Protein AF-K2G6I7-F1 (afdb_monomer_lite)

Radius of gyration: 16.89 Å; chains: 1; bounding box: 41×33×42 Å

Sequence (89 aa):
MKREEKIKSEKDVTEKIINRVSRIEGQVRGLKIMLESKKDCSLIINQVLAVREAVAALGAEILQDNLICQMSERKKIDEKQLRALIKMK

Secondary structure (DSSP, 8-state):
-HHHHHHHHHHHHHHHHHHHHHHHHHHHHHHHHHHHTT--HHHHHHHHHHHHHHHHHHHHHHHH-HHHHTTSS-----HHHHHHHH---

Foldseek 3Di:
DVVVVVVVVLVVLVVVLVVLVVVLVVLVVVLVVCVVVVHDPVVSVVSVVVSLVSVLVSVVSVLVPCSVVVPDPDDNDDVVVNCVSVVPD

Structure (mmCIF, N/CA/C/O backbone):
data_AF-K2G6I7-F1
#
_entry.id   AF-K2G6I7-F1
#
loop_
_atom_site.group_PDB
_atom_site.id
_atom_site.type_symbol
_atom_site.label_atom_id
_atom_site.label_alt_id
_atom_site.label_comp_id
_atom_site.label_asym_id
_atom_site.label_entity_id
_atom_site.label_seq_id
_atom_site.pdbx_PDB_ins_code
_atom_site.Cartn_x
_atom_site.Cartn_y
_atom_site.Cartn_z
_atom_site.occupancy
_atom_site.B_iso_or_equiv
_atom_site.auth_seq_id
_atom_site.auth_comp_id
_atom_site.auth_asym_id
_atom_site.auth_atom_id
_atom_site.pdbx_PDB_model_num
ATOM 1 N N . MET A 1 1 ? 24.723 17.489 -24.421 1.00 48.34 1 MET A N 1
ATOM 2 C CA . MET A 1 1 ? 23.253 17.411 -24.569 1.00 48.34 1 MET A CA 1
ATOM 3 C C . MET A 1 1 ? 22.643 16.048 -24.215 1.00 48.34 1 MET A C 1
ATOM 5 O O . MET A 1 1 ? 21.803 16.036 -23.337 1.00 48.34 1 MET A O 1
ATOM 9 N N . LYS A 1 2 ? 23.056 14.886 -24.761 1.00 51.34 2 LYS A N 1
ATOM 10 C CA . LYS A 1 2 ? 22.382 13.589 -24.451 1.00 51.34 2 LYS A CA 1
ATOM 11 C C . LYS A 1 2 ? 22.500 13.070 -22.997 1.00 51.34 2 LYS A C 1
ATOM 13 O O . LYS A 1 2 ? 21.704 12.236 -22.583 1.00 51.34 2 LYS A O 1
ATOM 18 N N . ARG A 1 3 ? 23.496 13.518 -22.217 1.00 53.00 3 ARG A N 1
ATOM 19 C CA . ARG A 1 3 ? 23.689 13.090 -20.811 1.00 53.00 3 ARG A CA 1
ATOM 20 C C . ARG A 1 3 ? 22.753 13.798 -19.824 1.00 53.00 3 ARG A C 1
ATOM 22 O O . ARG A 1 3 ? 22.362 13.191 -18.838 1.00 53.00 3 ARG A O 1
ATOM 29 N N . GLU A 1 4 ? 22.390 15.049 -20.090 1.00 48.06 4 GLU A N 1
ATOM 30 C CA . GLU A 1 4 ? 21.589 15.870 -19.171 1.00 48.06 4 GLU A CA 1
ATOM 31 C C . GLU A 1 4 ? 20.101 15.493 -19.213 1.00 48.06 4 GLU A C 1
ATOM 33 O O . GLU A 1 4 ? 19.449 15.466 -18.172 1.00 48.06 4 GLU A O 1
ATOM 38 N N . GLU A 1 5 ? 19.580 15.100 -20.382 1.00 53.62 5 GLU A N 1
ATOM 39 C CA . GLU A 1 5 ? 18.210 14.579 -20.517 1.00 53.62 5 GLU A CA 1
ATOM 40 C C . GLU A 1 5 ? 18.028 13.225 -19.816 1.00 53.62 5 GLU A C 1
ATOM 42 O O . GLU A 1 5 ? 17.014 13.011 -19.153 1.00 53.62 5 GLU A O 1
ATOM 47 N N . LYS A 1 6 ? 19.032 12.338 -19.889 1.00 53.69 6 LYS A N 1
ATOM 48 C CA . LYS A 1 6 ? 18.982 11.002 -19.274 1.00 53.69 6 LYS A CA 1
ATOM 49 C C . LYS A 1 6 ? 18.951 11.051 -17.737 1.00 53.69 6 LYS A C 1
ATOM 51 O O . LYS A 1 6 ? 18.217 10.304 -17.106 1.00 53.69 6 LYS A O 1
ATOM 56 N N . ILE A 1 7 ? 19.702 11.975 -17.134 1.00 57.62 7 ILE A N 1
ATOM 57 C CA . ILE A 1 7 ? 19.768 12.141 -15.669 1.00 57.62 7 ILE A CA 1
ATOM 58 C C . ILE A 1 7 ? 18.481 12.779 -15.114 1.00 57.62 7 ILE A C 1
ATOM 60 O O . ILE A 1 7 ? 18.090 12.517 -13.974 1.00 57.62 7 ILE A O 1
ATOM 64 N N . LYS A 1 8 ? 17.804 13.622 -15.906 1.00 56.66 8 LYS A N 1
ATOM 65 C CA . LYS A 1 8 ? 16.561 14.289 -15.495 1.00 56.66 8 LYS A CA 1
ATOM 66 C C . LYS A 1 8 ? 15.367 13.329 -15.478 1.00 56.66 8 LYS A C 1
ATOM 68 O O . LYS A 1 8 ? 14.558 13.412 -14.559 1.00 56.66 8 LYS A O 1
ATOM 73 N N . SER A 1 9 ? 15.281 12.405 -16.439 1.00 61.00 9 SER A N 1
ATOM 74 C CA . SER A 1 9 ? 14.216 11.392 -16.469 1.00 61.00 9 SER A CA 1
ATOM 75 C C . SER A 1 9 ? 14.389 10.314 -15.391 1.00 61.00 9 SER A C 1
ATOM 77 O O . SER A 1 9 ? 13.406 9.901 -14.784 1.00 61.00 9 SER A O 1
ATOM 79 N N . GLU A 1 10 ? 15.625 9.904 -15.087 1.00 63.69 10 GLU A N 1
ATOM 80 C C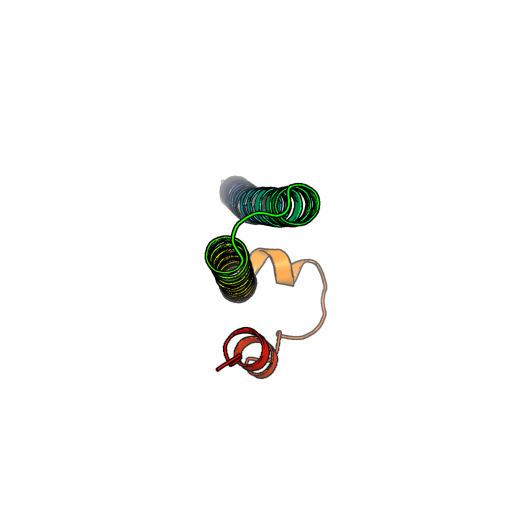A . GLU A 1 10 ? 15.928 8.912 -14.039 1.00 63.69 10 GLU A CA 1
ATOM 81 C C . GLU A 1 10 ? 15.537 9.387 -12.625 1.00 63.69 10 GLU A C 1
ATOM 83 O O . GLU A 1 10 ? 14.976 8.622 -11.832 1.00 63.69 10 GLU A O 1
ATOM 88 N N . LYS A 1 11 ? 15.782 10.668 -12.308 1.00 66.75 11 LYS A N 1
ATOM 89 C CA . LYS A 1 11 ? 15.375 11.266 -11.024 1.00 66.75 11 LYS A CA 1
ATOM 90 C C . LYS A 1 11 ? 13.855 11.337 -10.864 1.00 66.75 11 LYS A C 1
ATOM 92 O O . LYS A 1 11 ? 13.351 10.982 -9.804 1.00 66.75 11 LYS A O 1
ATOM 97 N N . ASP A 1 12 ? 13.142 11.735 -11.915 1.00 74.00 12 ASP A N 1
ATOM 98 C CA . ASP A 1 12 ? 11.677 11.864 -11.912 1.00 74.00 12 ASP A CA 1
ATOM 99 C C . ASP A 1 12 ? 10.973 10.510 -11.696 1.00 74.00 12 ASP A C 1
ATOM 101 O O . ASP A 1 12 ? 10.008 10.411 -10.939 1.00 74.00 12 ASP A O 1
ATOM 105 N N . VAL A 1 13 ? 11.494 9.429 -12.286 1.00 73.38 13 VAL A N 1
ATOM 106 C CA . VAL A 1 13 ? 10.957 8.069 -12.085 1.00 73.38 13 VAL A CA 1
ATOM 107 C C . VAL A 1 13 ? 11.172 7.584 -10.651 1.00 73.38 13 VAL A C 1
ATOM 109 O O . VAL A 1 13 ? 10.251 7.062 -10.019 1.00 73.38 13 VAL A O 1
ATOM 112 N N . THR A 1 14 ? 12.367 7.808 -10.102 1.00 79.25 14 THR A N 1
ATOM 113 C CA . THR A 1 14 ? 12.681 7.429 -8.717 1.00 79.25 14 THR A CA 1
ATOM 114 C C . THR A 1 14 ? 11.788 8.182 -7.728 1.00 79.25 14 THR A C 1
ATOM 116 O O . THR A 1 14 ? 11.225 7.581 -6.813 1.00 79.25 14 THR A O 1
ATOM 119 N N . GLU A 1 15 ? 11.592 9.483 -7.939 1.00 86.06 15 GLU A N 1
ATOM 120 C CA . GLU A 1 15 ? 10.718 10.318 -7.113 1.00 86.06 15 GLU A CA 1
ATOM 121 C C . GLU A 1 15 ? 9.251 9.866 -7.179 1.00 86.06 15 GLU A C 1
ATOM 123 O O . GLU A 1 15 ? 8.584 9.763 -6.147 1.00 86.06 15 GLU A O 1
ATOM 128 N N . LYS A 1 16 ? 8.746 9.511 -8.366 1.00 86.06 16 LYS A N 1
ATOM 129 C CA . LYS A 1 16 ? 7.392 8.953 -8.533 1.00 86.06 16 LYS A CA 1
ATOM 130 C C . LYS A 1 16 ? 7.190 7.663 -7.741 1.00 86.06 16 LYS A C 1
ATOM 132 O O . LYS A 1 16 ? 6.161 7.514 -7.075 1.00 86.06 16 LYS A O 1
ATOM 137 N N . ILE A 1 17 ? 8.162 6.755 -7.782 1.00 88.00 17 ILE A N 1
ATOM 138 C CA . ILE A 1 17 ? 8.105 5.482 -7.053 1.00 88.00 17 ILE A CA 1
ATOM 139 C C . ILE A 1 17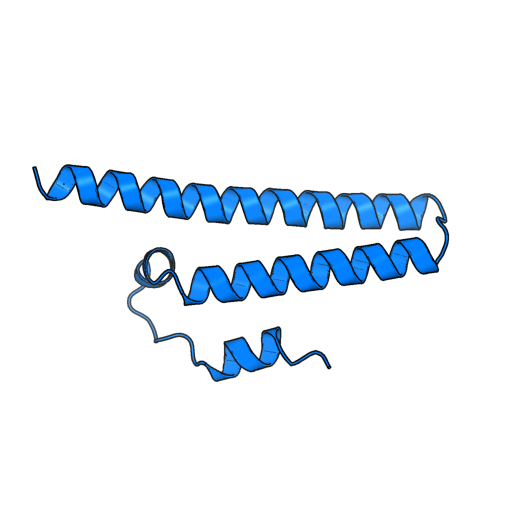 ? 8.171 5.722 -5.540 1.00 88.00 17 ILE A C 1
ATOM 141 O O . ILE A 1 17 ? 7.350 5.173 -4.802 1.00 88.00 17 ILE A O 1
ATOM 145 N N . ILE A 1 18 ? 9.053 6.611 -5.074 1.00 90.19 18 ILE A N 1
ATOM 146 C CA . ILE A 1 18 ? 9.120 7.011 -3.659 1.00 90.19 18 ILE A CA 1
ATOM 147 C C . ILE A 1 18 ? 7.785 7.610 -3.197 1.00 90.19 18 ILE A C 1
ATOM 149 O O . ILE A 1 18 ? 7.244 7.190 -2.175 1.00 90.19 18 ILE A O 1
ATOM 153 N N . ASN A 1 19 ? 7.193 8.515 -3.977 1.00 92.88 19 ASN A N 1
ATOM 154 C CA . ASN A 1 19 ? 5.903 9.126 -3.653 1.00 92.88 19 ASN A CA 1
ATOM 155 C C . ASN A 1 19 ? 4.777 8.090 -3.518 1.00 92.88 19 ASN A C 1
ATOM 157 O O . ASN A 1 19 ? 3.881 8.243 -2.683 1.00 92.88 19 ASN A O 1
ATOM 161 N N . ARG A 1 20 ? 4.807 7.013 -4.309 1.00 91.75 20 ARG A N 1
ATOM 162 C CA . ARG A 1 20 ? 3.860 5.896 -4.173 1.00 91.75 20 ARG A CA 1
ATOM 163 C C . ARG A 1 20 ? 4.083 5.097 -2.901 1.00 91.75 20 ARG A C 1
ATOM 165 O O . ARG A 1 20 ? 3.107 4.792 -2.217 1.00 91.75 20 ARG A O 1
ATOM 172 N N . VAL A 1 21 ? 5.336 4.819 -2.550 1.00 94.62 21 VAL A N 1
ATOM 173 C CA . VAL A 1 21 ? 5.678 4.175 -1.275 1.00 94.62 21 VAL A CA 1
ATOM 174 C C . VAL A 1 21 ? 5.163 5.009 -0.099 1.00 94.62 21 VAL A C 1
ATOM 176 O O . VAL A 1 21 ? 4.478 4.464 0.765 1.00 94.62 21 VAL A O 1
ATOM 179 N N . SER A 1 22 ? 5.376 6.329 -0.098 1.00 97.25 22 SER A N 1
ATOM 180 C CA . SER A 1 22 ? 4.873 7.219 0.962 1.00 97.25 22 SER A CA 1
ATOM 181 C C . SER A 1 22 ? 3.345 7.194 1.090 1.00 97.25 22 SER A C 1
ATOM 183 O O . SER A 1 22 ? 2.809 7.240 2.198 1.00 97.25 22 SER A O 1
ATOM 185 N N . ARG A 1 23 ? 2.614 7.072 -0.026 1.00 97.00 23 ARG A N 1
ATOM 186 C CA . ARG A 1 23 ? 1.148 6.913 0.001 1.00 97.00 23 ARG A CA 1
ATOM 187 C C . ARG A 1 23 ? 0.731 5.587 0.637 1.00 97.00 23 ARG A C 1
ATOM 189 O O . ARG A 1 23 ? -0.168 5.587 1.475 1.00 97.00 23 ARG A O 1
ATOM 196 N N . ILE A 1 24 ? 1.387 4.484 0.273 1.00 97.50 24 ILE A N 1
ATOM 197 C CA . ILE A 1 24 ? 1.125 3.155 0.849 1.00 97.50 24 ILE A CA 1
ATOM 198 C C . ILE A 1 24 ? 1.420 3.161 2.353 1.00 97.50 24 ILE A C 1
ATOM 200 O O . ILE A 1 24 ? 0.616 2.669 3.142 1.00 97.50 24 ILE A O 1
ATOM 204 N N . GLU A 1 25 ? 2.522 3.783 2.774 1.00 98.06 25 GLU A N 1
ATOM 205 C CA . GLU A 1 25 ? 2.856 3.943 4.193 1.00 98.06 25 GLU A CA 1
ATOM 206 C C . GLU A 1 25 ? 1.737 4.672 4.955 1.00 98.06 25 GLU A C 1
ATOM 208 O O . GLU A 1 25 ? 1.308 4.227 6.023 1.00 98.06 25 GLU A O 1
ATOM 213 N N . GLY A 1 26 ? 1.203 5.752 4.376 1.00 98.19 26 GLY A N 1
ATOM 214 C CA . GLY A 1 26 ? 0.054 6.474 4.922 1.00 98.19 26 GLY A CA 1
ATOM 215 C C . GLY A 1 26 ? -1.195 5.598 5.055 1.00 98.19 26 GLY A C 1
ATOM 216 O O . GLY A 1 26 ? -1.871 5.647 6.084 1.00 98.19 26 GLY A O 1
ATOM 217 N N . GLN A 1 27 ? -1.478 4.748 4.064 1.00 97.75 27 GLN A N 1
ATOM 218 C CA . GLN A 1 27 ? -2.601 3.807 4.120 1.00 97.75 27 GLN A CA 1
ATOM 219 C C . GLN A 1 27 ? -2.430 2.768 5.238 1.00 97.75 27 GLN A C 1
ATOM 221 O O . GLN A 1 27 ? -3.389 2.505 5.966 1.00 97.75 27 GLN A O 1
ATOM 226 N N . VAL A 1 28 ? -1.225 2.210 5.412 1.00 97.75 28 VAL A N 1
ATOM 227 C CA . VAL A 1 28 ? -0.912 1.240 6.480 1.00 97.75 28 VAL A CA 1
ATOM 228 C C . VAL A 1 28 ? -0.996 1.897 7.859 1.00 97.75 28 VAL A C 1
ATOM 230 O O . VAL A 1 28 ? -1.562 1.325 8.794 1.00 97.75 28 VAL A O 1
ATOM 233 N N . ARG A 1 29 ? -0.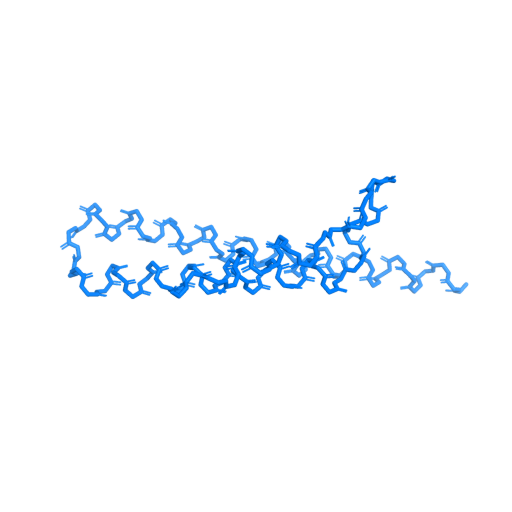506 3.134 7.993 1.00 98.19 29 ARG A N 1
ATOM 234 C CA . ARG A 1 29 ? -0.653 3.924 9.223 1.00 98.19 29 ARG A CA 1
ATOM 235 C C . ARG A 1 29 ? -2.125 4.194 9.544 1.00 98.19 29 ARG A C 1
ATOM 237 O O . ARG A 1 29 ? -2.532 4.048 10.694 1.00 98.19 29 ARG A O 1
ATOM 244 N N . GLY A 1 30 ? -2.928 4.525 8.534 1.00 97.44 30 GLY A N 1
ATOM 245 C CA . GLY A 1 30 ? -4.378 4.670 8.668 1.00 97.44 30 GLY A CA 1
ATOM 246 C C . GLY A 1 30 ? -5.050 3.380 9.140 1.00 97.44 30 GLY A C 1
ATOM 247 O O . GLY A 1 30 ? -5.870 3.420 10.053 1.00 97.44 30 GLY A O 1
ATOM 248 N N . LEU A 1 31 ? -4.644 2.229 8.596 1.00 97.31 31 LEU A N 1
ATOM 249 C CA . LEU A 1 31 ? -5.164 0.922 9.000 1.00 97.31 31 LEU A CA 1
ATOM 250 C C . LEU A 1 31 ? -4.909 0.634 10.488 1.00 97.31 31 LEU A C 1
ATOM 252 O O . LEU A 1 31 ? -5.819 0.186 11.186 1.00 97.31 31 LEU A O 1
ATOM 256 N N . LYS A 1 32 ? -3.709 0.950 10.994 1.00 97.75 32 LYS A N 1
ATOM 257 C CA . LYS A 1 32 ? -3.393 0.848 12.429 1.00 97.75 32 LYS A CA 1
ATOM 258 C C . LYS A 1 32 ? -4.372 1.670 13.278 1.00 97.75 32 LYS A C 1
ATOM 260 O O . LYS A 1 32 ? -4.961 1.136 14.213 1.00 97.75 32 LYS A O 1
ATOM 265 N N . ILE A 1 33 ? -4.604 2.931 12.910 1.00 97.81 33 ILE A N 1
ATOM 266 C CA . ILE A 1 33 ? -5.533 3.822 13.627 1.00 97.81 33 ILE A CA 1
ATOM 267 C C . ILE A 1 33 ? -6.968 3.275 13.583 1.00 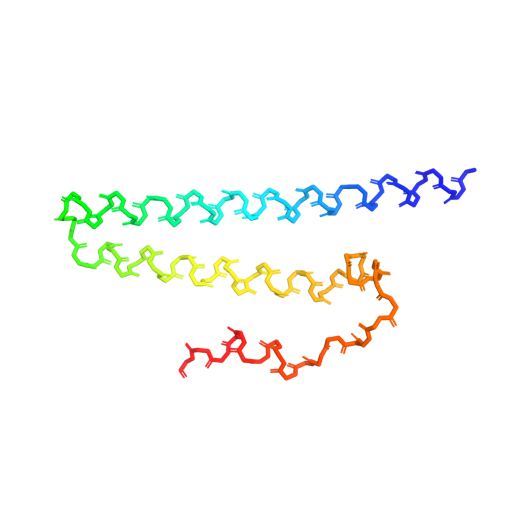97.81 33 ILE A C 1
ATOM 269 O O . ILE A 1 33 ? -7.685 3.341 14.581 1.00 97.81 33 ILE A O 1
ATOM 273 N N . MET A 1 34 ? -7.405 2.717 12.447 1.00 97.12 34 MET A N 1
ATOM 274 C CA . MET A 1 34 ? -8.742 2.126 12.307 1.00 97.12 34 MET A CA 1
ATOM 275 C C . MET A 1 34 ? -8.946 0.929 13.243 1.00 97.12 34 MET A C 1
ATOM 277 O O . MET A 1 34 ? -10.019 0.808 13.838 1.00 97.12 34 MET A O 1
ATOM 281 N N . LEU A 1 35 ? -7.921 0.084 13.396 1.00 96.31 35 LEU A N 1
ATOM 282 C CA . LEU A 1 35 ? -7.924 -1.050 14.324 1.00 96.31 35 LEU A CA 1
ATOM 283 C C . LEU A 1 35 ? -7.973 -0.580 15.783 1.00 96.31 35 LEU A C 1
ATOM 285 O O . LEU A 1 35 ? -8.815 -1.047 16.549 1.00 96.31 35 LEU A O 1
ATOM 289 N N . GLU A 1 36 ? -7.128 0.384 16.155 1.00 97.06 36 GLU A N 1
ATOM 290 C CA . GLU A 1 36 ? -7.101 0.966 17.507 1.00 97.06 36 GLU A CA 1
ATOM 291 C C . GLU A 1 36 ? -8.430 1.653 17.860 1.00 97.06 36 GLU A C 1
ATOM 293 O O . GLU A 1 36 ? -8.917 1.546 18.985 1.00 97.06 36 GLU A O 1
ATOM 298 N N . SER A 1 37 ? -9.066 2.289 16.874 1.00 95.81 37 SER A N 1
ATOM 299 C CA . SER A 1 37 ? -10.351 2.984 17.024 1.00 95.81 37 SER A CA 1
ATOM 300 C C . SER A 1 37 ? -11.575 2.065 16.913 1.00 95.81 37 SER A C 1
ATOM 302 O O . SER A 1 37 ? -12.695 2.575 16.875 1.00 95.81 37 SER A O 1
ATOM 304 N N . LYS A 1 38 ? -11.393 0.737 16.810 1.00 90.62 38 LYS A N 1
ATOM 305 C CA . LYS A 1 38 ? -12.474 -0.257 16.639 1.00 90.62 38 LYS A CA 1
ATOM 306 C C . LYS A 1 38 ? -13.477 0.124 15.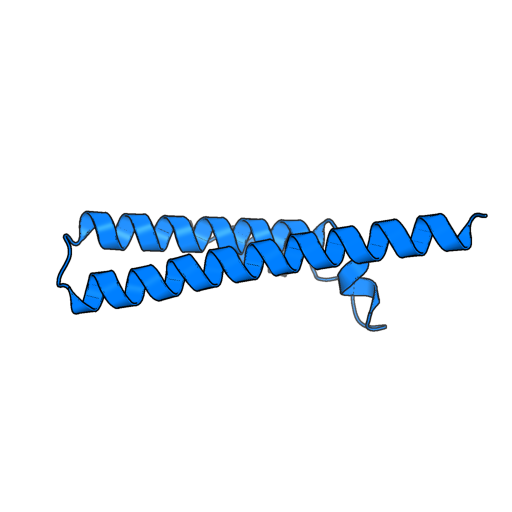535 1.00 90.62 38 LYS A C 1
ATOM 308 O O . LYS A 1 38 ? -14.690 0.061 15.734 1.00 90.62 38 LYS A O 1
ATOM 313 N N . LYS A 1 39 ? -12.970 0.569 14.378 1.00 90.12 39 LYS A N 1
ATOM 314 C CA . LYS A 1 39 ? -13.803 0.883 13.205 1.00 90.12 39 LYS A CA 1
ATOM 315 C C . LYS A 1 39 ? -14.537 -0.360 12.698 1.00 90.12 39 LYS A C 1
ATOM 317 O O . LYS A 1 39 ? -14.143 -1.488 12.976 1.00 90.12 39 LYS A O 1
ATOM 322 N N . ASP A 1 40 ? -15.587 -0.120 11.918 1.00 94.19 40 ASP A N 1
ATOM 323 C CA . ASP A 1 40 ? -16.373 -1.176 11.289 1.00 94.19 40 ASP A CA 1
ATOM 324 C C . ASP A 1 40 ? -15.493 -2.140 10.473 1.00 94.19 40 ASP A C 1
ATOM 326 O O . ASP A 1 40 ? -14.642 -1.714 9.682 1.00 94.19 40 ASP A O 1
ATOM 330 N N . CYS A 1 41 ? -15.713 -3.444 10.663 1.00 95.00 41 CYS A N 1
ATOM 331 C CA . CYS A 1 41 ? -14.918 -4.494 10.032 1.00 95.00 41 CYS A CA 1
ATOM 332 C C . CYS A 1 41 ? -14.922 -4.389 8.503 1.00 95.00 41 CYS A C 1
ATOM 334 O O . CYS A 1 41 ? -13.883 -4.615 7.885 1.00 95.00 41 CYS A O 1
ATOM 336 N N . SER A 1 42 ? -16.043 -4.011 7.880 1.00 96.06 42 SER A N 1
ATOM 337 C CA . SER A 1 42 ? -16.116 -3.874 6.421 1.00 96.06 42 SER A CA 1
ATOM 338 C C . SER A 1 42 ? -15.213 -2.748 5.916 1.00 96.06 42 SER A C 1
ATOM 340 O O . SER A 1 42 ? -14.523 -2.912 4.910 1.00 96.06 42 SER A O 1
ATOM 342 N N . LEU A 1 43 ? -15.123 -1.639 6.658 1.00 96.12 43 LEU A N 1
ATOM 343 C CA . LEU A 1 43 ? -14.234 -0.525 6.325 1.00 96.12 43 LEU A CA 1
ATOM 344 C C . LEU A 1 43 ? -12.763 -0.920 6.462 1.00 96.12 43 LEU A C 1
ATOM 346 O O . LEU A 1 43 ? -11.952 -0.560 5.611 1.00 96.12 43 LEU A O 1
ATOM 350 N N . ILE A 1 44 ? -12.421 -1.677 7.507 1.00 97.06 44 ILE A N 1
ATOM 351 C CA . ILE A 1 44 ? -11.060 -2.191 7.710 1.00 97.06 44 ILE A CA 1
ATOM 352 C C . ILE A 1 44 ? -10.675 -3.124 6.559 1.00 97.06 44 ILE A C 1
ATOM 354 O O . ILE A 1 44 ? -9.607 -2.957 5.973 1.00 97.06 44 ILE A O 1
ATOM 358 N N . ILE A 1 45 ? -11.552 -4.061 6.186 1.00 95.94 45 ILE A N 1
ATOM 359 C CA . ILE A 1 45 ? -11.312 -4.969 5.059 1.00 95.94 45 ILE A CA 1
ATOM 360 C C . ILE A 1 45 ? -11.151 -4.186 3.754 1.00 95.94 45 ILE A C 1
ATOM 362 O O . ILE A 1 45 ? -10.183 -4.416 3.034 1.00 95.94 45 ILE A O 1
ATOM 366 N N . ASN A 1 46 ? -12.013 -3.207 3.476 1.00 96.12 46 ASN A N 1
ATOM 367 C CA . ASN A 1 46 ? -11.878 -2.354 2.293 1.00 96.12 46 ASN A CA 1
ATOM 368 C C . ASN A 1 46 ? -10.532 -1.613 2.261 1.00 96.12 46 ASN A C 1
ATOM 370 O O . ASN A 1 46 ? -9.901 -1.528 1.208 1.00 96.12 46 ASN A O 1
ATOM 374 N N . GLN A 1 47 ? -10.049 -1.137 3.411 1.00 96.00 47 GLN A N 1
ATOM 375 C CA . GLN A 1 47 ? -8.745 -0.485 3.499 1.00 96.00 47 GLN A CA 1
ATOM 376 C C . GLN A 1 47 ? -7.586 -1.468 3.265 1.00 96.00 47 GLN A C 1
ATOM 378 O O . GLN A 1 47 ? -6.619 -1.119 2.588 1.00 96.00 47 GLN A O 1
ATOM 383 N N . VAL A 1 48 ? -7.685 -2.707 3.758 1.00 95.94 48 VAL A N 1
ATOM 384 C CA . VAL A 1 48 ? -6.711 -3.774 3.460 1.00 95.94 48 VAL A CA 1
ATOM 385 C C . VAL A 1 48 ? -6.677 -4.079 1.962 1.00 95.94 48 VAL A C 1
ATOM 387 O O . VAL A 1 48 ? -5.593 -4.180 1.385 1.00 95.94 48 VAL A O 1
ATOM 390 N N . LEU A 1 49 ? -7.843 -4.179 1.315 1.00 94.50 49 LEU A N 1
ATOM 391 C CA . LEU A 1 49 ? -7.936 -4.373 -0.135 1.00 94.50 49 LEU A CA 1
ATOM 392 C C . LEU A 1 49 ? -7.262 -3.217 -0.887 1.00 94.50 49 LEU A C 1
ATOM 394 O O . LEU A 1 49 ? -6.476 -3.463 -1.797 1.00 94.50 49 LEU A O 1
ATOM 398 N N . ALA A 1 50 ? -7.494 -1.971 -0.469 1.00 94.75 50 ALA A N 1
ATOM 399 C CA . ALA A 1 50 ? -6.869 -0.800 -1.081 1.00 94.75 50 ALA A CA 1
ATOM 400 C C . ALA A 1 50 ? -5.334 -0.812 -0.960 1.00 94.75 50 ALA A C 1
ATOM 402 O O . ALA A 1 50 ? -4.643 -0.533 -1.942 1.00 94.75 50 ALA A O 1
ATOM 403 N N . VAL A 1 51 ? -4.794 -1.175 0.212 1.00 95.62 51 VAL A N 1
ATOM 404 C CA . VAL A 1 51 ? -3.341 -1.335 0.416 1.00 95.62 51 VAL A CA 1
ATOM 405 C C . VAL A 1 51 ? -2.788 -2.424 -0.500 1.00 95.62 51 VAL A C 1
ATOM 407 O O . VAL A 1 51 ? -1.756 -2.224 -1.140 1.00 95.62 51 VAL A O 1
ATOM 410 N N . ARG A 1 52 ? -3.480 -3.566 -0.597 1.00 92.19 52 ARG A N 1
ATOM 411 C CA . ARG A 1 52 ? -3.061 -4.681 -1.454 1.00 92.19 52 ARG A CA 1
ATOM 412 C C . ARG A 1 52 ? -2.940 -4.251 -2.915 1.00 92.19 52 ARG A C 1
ATOM 414 O O . ARG A 1 52 ? -1.899 -4.486 -3.523 1.00 92.19 52 ARG A O 1
ATOM 421 N N . GLU A 1 53 ? -3.966 -3.603 -3.463 1.00 92.56 53 GLU A N 1
ATOM 422 C CA . GLU A 1 53 ? -3.947 -3.142 -4.859 1.00 92.56 53 GLU A CA 1
ATOM 423 C C . GLU A 1 53 ? -2.852 -2.093 -5.101 1.00 92.56 53 GLU A C 1
ATOM 425 O O . GLU A 1 53 ? -2.165 -2.135 -6.122 1.00 92.56 53 GLU A O 1
ATOM 430 N N . ALA A 1 54 ? -2.622 -1.187 -4.144 1.00 92.88 54 ALA A N 1
ATOM 431 C CA . ALA A 1 54 ? -1.563 -0.185 -4.251 1.00 92.88 54 ALA A CA 1
ATOM 432 C C . ALA A 1 54 ? -0.159 -0.818 -4.282 1.00 92.88 54 ALA A C 1
ATOM 434 O O . ALA A 1 54 ? 0.683 -0.409 -5.084 1.00 92.88 54 ALA A O 1
ATOM 435 N N . VAL A 1 55 ? 0.086 -1.845 -3.459 1.00 92.00 55 VAL A N 1
ATOM 436 C CA . VAL A 1 55 ? 1.352 -2.599 -3.452 1.00 92.00 55 VAL A CA 1
ATOM 437 C C . VAL A 1 55 ? 1.530 -3.399 -4.744 1.00 92.00 55 VAL A C 1
ATOM 439 O O . VAL A 1 55 ? 2.623 -3.398 -5.311 1.00 92.00 55 VAL A O 1
ATOM 442 N N . ALA A 1 56 ? 0.474 -4.044 -5.248 1.00 88.12 56 ALA A N 1
ATOM 443 C CA . ALA A 1 56 ? 0.529 -4.771 -6.516 1.00 88.12 56 ALA A CA 1
ATOM 444 C C . ALA A 1 56 ? 0.861 -3.834 -7.692 1.00 88.12 56 ALA A C 1
ATOM 446 O O . ALA A 1 56 ? 1.733 -4.148 -8.505 1.00 88.12 56 ALA A O 1
ATOM 447 N N . ALA A 1 57 ? 0.229 -2.657 -7.743 1.00 87.38 57 ALA A N 1
ATOM 448 C CA . ALA A 1 57 ? 0.510 -1.638 -8.751 1.00 87.38 57 ALA A CA 1
ATOM 449 C C . ALA A 1 57 ? 1.950 -1.105 -8.656 1.00 87.38 57 ALA A C 1
ATOM 451 O O . ALA A 1 57 ? 2.620 -0.978 -9.677 1.00 87.38 57 ALA A O 1
ATOM 452 N N . LEU A 1 58 ? 2.454 -0.849 -7.441 1.00 88.19 58 LEU A N 1
ATOM 453 C CA . LEU A 1 58 ? 3.852 -0.464 -7.219 1.00 88.19 58 LEU A CA 1
ATOM 454 C C . LEU A 1 58 ? 4.823 -1.536 -7.739 1.00 88.19 58 LEU A C 1
ATOM 456 O O . LEU A 1 58 ? 5.795 -1.209 -8.415 1.00 88.19 58 LEU A O 1
ATOM 460 N N . GLY A 1 59 ? 4.554 -2.814 -7.452 1.00 84.19 59 GLY A N 1
ATOM 461 C CA . GLY A 1 59 ? 5.367 -3.927 -7.943 1.00 84.19 59 GLY A CA 1
ATOM 462 C C . GLY A 1 59 ? 5.383 -4.015 -9.471 1.00 84.19 59 GLY A C 1
ATOM 463 O O . GLY A 1 59 ? 6.445 -4.203 -10.058 1.00 84.19 59 GLY A O 1
ATOM 464 N N . ALA A 1 60 ? 4.229 -3.830 -10.119 1.00 81.06 60 ALA A N 1
ATOM 465 C CA . ALA A 1 60 ? 4.133 -3.801 -11.578 1.00 81.06 60 ALA A CA 1
ATOM 466 C C . ALA A 1 60 ? 4.920 -2.631 -12.193 1.00 81.06 60 ALA A C 1
ATOM 468 O O . ALA A 1 60 ? 5.612 -2.826 -13.189 1.00 81.06 60 ALA A O 1
ATOM 469 N N . GLU A 1 61 ? 4.870 -1.445 -11.584 1.00 80.44 61 GLU A N 1
ATOM 470 C CA . GLU A 1 61 ? 5.614 -0.270 -12.055 1.00 80.44 61 GLU A CA 1
ATOM 471 C C . GLU A 1 61 ? 7.123 -0.440 -11.916 1.00 80.44 61 GLU A C 1
ATOM 473 O O . GLU A 1 61 ? 7.842 -0.202 -12.879 1.00 80.44 61 GLU A O 1
ATOM 478 N N . ILE A 1 62 ? 7.610 -0.938 -10.775 1.00 78.56 62 ILE A N 1
ATOM 479 C CA . ILE A 1 62 ? 9.040 -1.237 -10.578 1.00 78.56 62 ILE A CA 1
ATOM 480 C C . ILE A 1 62 ? 9.548 -2.249 -11.617 1.00 78.56 62 ILE A C 1
ATOM 482 O O . ILE A 1 62 ? 10.711 -2.206 -12.012 1.00 78.56 62 ILE A O 1
ATOM 486 N N . LEU A 1 63 ? 8.686 -3.165 -12.063 1.00 73.62 63 LEU A N 1
ATOM 487 C CA . LEU A 1 63 ? 9.023 -4.164 -13.075 1.00 73.62 63 LEU A CA 1
ATOM 488 C C . LEU A 1 63 ? 8.992 -3.624 -14.503 1.00 73.62 63 LEU A C 1
ATOM 490 O O . LEU A 1 63 ? 9.797 -4.051 -15.329 1.00 73.62 63 LEU A O 1
ATOM 494 N N . GLN A 1 64 ? 8.067 -2.714 -14.806 1.00 71.62 64 GLN A N 1
ATOM 495 C CA . GLN A 1 64 ? 8.015 -2.031 -16.098 1.00 71.62 64 GLN A CA 1
ATOM 496 C C . GLN A 1 64 ? 9.178 -1.044 -16.247 1.00 71.62 64 GLN A C 1
ATOM 498 O O . GLN A 1 64 ? 9.818 -0.994 -17.302 1.00 71.62 64 GLN A O 1
ATOM 503 N N . ASP A 1 65 ? 9.494 -0.305 -15.182 1.00 65.38 65 ASP A N 1
ATOM 504 C CA . ASP A 1 65 ? 10.598 0.643 -15.157 1.00 65.38 65 ASP A CA 1
ATOM 505 C C . ASP A 1 65 ? 11.919 -0.057 -14.819 1.00 65.38 65 ASP A C 1
ATOM 507 O O . ASP A 1 65 ? 12.387 -0.115 -13.682 1.00 65.38 65 ASP A O 1
ATOM 511 N N . ASN A 1 66 ? 12.599 -0.504 -15.878 1.00 57.41 66 ASN A N 1
ATOM 512 C CA . ASN A 1 66 ? 13.970 -1.029 -15.849 1.00 57.41 66 ASN A CA 1
ATOM 513 C C . ASN A 1 66 ? 15.012 -0.070 -15.221 1.00 57.41 66 ASN A C 1
ATOM 515 O O . ASN A 1 66 ? 16.174 -0.445 -15.091 1.00 57.41 66 ASN A O 1
ATOM 519 N N . LEU A 1 67 ? 14.638 1.159 -14.854 1.00 54.53 67 LEU A N 1
ATOM 520 C CA . LEU A 1 67 ? 15.537 2.193 -14.341 1.00 54.53 67 LEU A CA 1
ATOM 521 C C . LEU A 1 67 ? 15.993 1.933 -12.897 1.00 54.53 67 LEU A C 1
ATOM 523 O O . LEU A 1 67 ? 17.179 2.075 -12.612 1.00 54.53 67 LEU A O 1
ATOM 527 N N . ILE A 1 68 ? 15.107 1.490 -11.996 1.00 55.69 68 ILE A N 1
ATOM 528 C CA . ILE A 1 68 ? 15.506 1.196 -10.603 1.00 55.69 68 ILE A CA 1
ATOM 529 C C . ILE A 1 68 ? 16.246 -0.142 -10.525 1.00 55.69 68 ILE A C 1
ATOM 531 O O . ILE A 1 68 ? 17.240 -0.282 -9.811 1.00 55.69 68 ILE A O 1
ATOM 535 N N . CYS A 1 69 ? 15.807 -1.130 -11.308 1.00 54.69 69 CYS A N 1
ATOM 536 C CA . CYS A 1 69 ? 16.379 -2.474 -11.264 1.00 54.69 69 CYS A CA 1
ATOM 537 C C . CYS A 1 69 ? 17.784 -2.573 -11.893 1.00 54.69 69 CYS A C 1
ATOM 539 O O . CYS A 1 69 ? 18.494 -3.546 -11.648 1.00 54.69 69 CYS A O 1
ATOM 541 N N . GLN A 1 70 ? 18.218 -1.564 -12.660 1.00 51.44 70 GLN A N 1
ATOM 542 C CA . GLN A 1 70 ? 19.572 -1.474 -13.225 1.00 51.44 70 GLN A CA 1
ATOM 543 C C . GLN A 1 70 ? 20.645 -1.017 -12.222 1.00 51.44 70 GLN A C 1
ATOM 545 O O . GLN A 1 70 ? 21.830 -1.089 -12.542 1.00 51.44 70 GLN A O 1
ATOM 550 N N . MET A 1 71 ? 20.278 -0.598 -11.004 1.00 52.44 71 MET A N 1
ATOM 551 C CA . MET A 1 71 ? 21.247 -0.140 -9.992 1.00 52.44 71 MET A CA 1
ATOM 552 C C . MET A 1 71 ? 22.097 -1.268 -9.379 1.00 52.44 71 MET A C 1
ATOM 554 O O . MET A 1 71 ? 23.030 -1.001 -8.625 1.00 52.44 71 MET A O 1
ATOM 558 N N . SER A 1 72 ? 21.817 -2.529 -9.709 1.00 48.03 72 SER A N 1
ATOM 559 C CA . SER A 1 72 ? 22.645 -3.668 -9.313 1.00 48.03 72 SER A CA 1
ATOM 560 C C . SER A 1 72 ? 22.752 -4.650 -10.476 1.00 48.03 72 SER A C 1
ATOM 562 O O . SER A 1 72 ? 21.739 -5.004 -11.068 1.00 48.03 72 SER A O 1
ATOM 564 N N . GLU A 1 73 ? 23.960 -5.103 -10.816 1.00 53.25 73 GLU A N 1
ATOM 565 C CA . GLU A 1 73 ? 24.254 -6.028 -11.928 1.00 53.25 73 GLU A CA 1
ATOM 566 C C . GLU A 1 73 ? 23.652 -7.447 -11.768 1.00 53.25 73 GLU A C 1
ATOM 568 O O . GLU A 1 73 ? 24.258 -8.439 -12.176 1.00 53.25 73 GLU A O 1
ATOM 573 N N . ARG A 1 74 ? 22.479 -7.628 -11.148 1.00 49.59 74 ARG A N 1
ATOM 574 C CA . ARG A 1 74 ? 21.955 -8.961 -10.828 1.00 49.59 74 ARG A CA 1
ATOM 575 C C . ARG A 1 74 ? 20.497 -9.165 -11.218 1.00 49.59 74 ARG A C 1
ATOM 577 O O . ARG A 1 74 ? 19.601 -8.596 -10.621 1.00 49.59 74 ARG A O 1
ATOM 584 N N . LYS A 1 75 ? 20.349 -10.120 -12.148 1.00 55.94 75 LYS A N 1
ATOM 585 C CA . LYS A 1 75 ? 19.172 -10.917 -12.534 1.00 55.94 75 LYS A CA 1
ATOM 586 C C . LYS A 1 75 ? 17.920 -10.118 -12.911 1.00 55.94 75 LYS A C 1
ATOM 588 O O . LYS A 1 75 ? 17.304 -9.464 -12.083 1.00 55.94 75 LYS A O 1
ATOM 593 N N 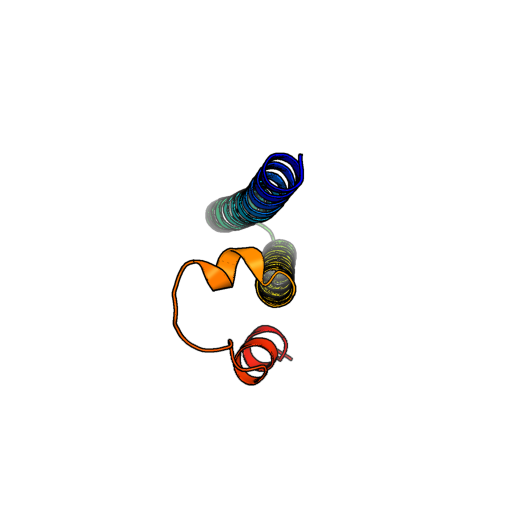. LYS A 1 76 ? 17.482 -10.309 -14.164 1.00 59.03 76 LYS A N 1
ATOM 594 C CA . LYS A 1 76 ? 16.104 -10.030 -14.594 1.00 59.03 76 LYS A CA 1
ATOM 595 C C . LYS A 1 76 ? 15.149 -10.567 -13.529 1.00 59.03 76 LYS A C 1
ATOM 597 O O . LYS A 1 76 ? 15.233 -11.750 -13.193 1.00 59.03 76 LYS A O 1
ATOM 602 N N . ILE A 1 77 ? 14.285 -9.706 -13.001 1.00 63.69 77 ILE A N 1
ATOM 603 C CA . ILE A 1 77 ? 13.213 -10.165 -12.129 1.00 63.69 77 ILE A CA 1
ATOM 604 C C . ILE A 1 77 ? 12.328 -11.097 -12.961 1.00 63.69 77 ILE A C 1
ATOM 606 O O . ILE A 1 77 ? 11.887 -10.742 -14.053 1.00 63.69 77 ILE A O 1
ATOM 610 N N . ASP A 1 78 ? 12.152 -12.322 -12.473 1.00 64.62 78 ASP A N 1
ATOM 611 C CA . ASP A 1 78 ? 11.358 -13.344 -13.144 1.00 64.62 78 ASP A CA 1
ATOM 612 C C . ASP A 1 78 ? 9.879 -12.922 -13.134 1.00 64.62 78 ASP A C 1
ATOM 614 O O . ASP A 1 78 ? 9.327 -12.565 -12.090 1.00 64.62 78 ASP A O 1
ATOM 618 N N . GLU A 1 79 ? 9.215 -13.010 -14.287 1.00 62.84 79 GLU A N 1
ATOM 619 C CA . GLU A 1 79 ? 7.772 -12.791 -14.452 1.00 62.84 79 GLU A CA 1
ATOM 620 C C . GLU A 1 79 ? 6.947 -13.669 -13.483 1.00 62.84 79 GLU A C 1
ATOM 622 O O . GLU A 1 79 ? 5.818 -13.344 -13.105 1.00 62.84 79 GLU A O 1
ATOM 627 N N . LYS A 1 80 ? 7.521 -14.773 -12.991 1.00 65.81 80 LYS A N 1
ATOM 628 C CA . LYS A 1 80 ? 6.941 -15.591 -11.920 1.00 65.81 80 LYS A CA 1
ATOM 629 C C . LYS A 1 80 ? 6.765 -14.829 -10.597 1.00 65.81 80 LYS A C 1
ATOM 631 O O . LYS A 1 80 ? 5.765 -15.057 -9.913 1.00 65.81 80 LYS A O 1
ATOM 636 N N . GLN A 1 81 ? 7.676 -13.918 -10.243 1.00 65.31 81 GLN A N 1
ATOM 637 C CA . GLN A 1 81 ? 7.548 -13.068 -9.049 1.00 65.31 81 GLN A CA 1
ATOM 638 C C . GLN A 1 81 ? 6.419 -12.039 -9.212 1.00 65.31 81 GLN A C 1
ATOM 640 O O . GLN A 1 81 ? 5.661 -11.814 -8.270 1.00 65.31 81 GLN A O 1
ATOM 645 N N . LEU A 1 82 ? 6.223 -11.510 -10.428 1.00 62.12 82 LEU A N 1
ATOM 646 C CA . LEU A 1 82 ? 5.081 -10.652 -10.776 1.00 62.12 82 LEU A CA 1
ATOM 647 C C . LEU A 1 82 ? 3.753 -11.397 -10.601 1.00 62.12 82 LEU A C 1
ATOM 649 O O . LEU A 1 82 ? 2.815 -10.895 -9.983 1.00 62.12 82 LEU A O 1
ATOM 653 N N . ARG A 1 83 ? 3.675 -12.634 -11.104 1.00 61.09 83 ARG A N 1
ATOM 654 C CA . ARG A 1 83 ? 2.473 -13.462 -10.957 1.00 61.09 83 ARG A CA 1
ATOM 655 C C . ARG A 1 83 ? 2.186 -13.792 -9.497 1.00 61.09 83 ARG A C 1
ATOM 657 O O . ARG A 1 83 ? 1.020 -13.848 -9.154 1.00 61.09 83 ARG A O 1
ATOM 664 N N . ALA A 1 84 ? 3.186 -13.983 -8.641 1.00 65.56 84 ALA A N 1
ATOM 665 C CA . ALA A 1 84 ? 2.954 -14.205 -7.211 1.00 65.56 84 ALA A CA 1
ATOM 666 C C . ALA A 1 84 ? 2.362 -12.968 -6.507 1.00 65.56 84 ALA A C 1
ATOM 668 O O . ALA A 1 84 ? 1.490 -13.122 -5.658 1.00 65.56 84 ALA A O 1
ATOM 669 N N . LEU A 1 85 ? 2.780 -11.757 -6.900 1.00 64.06 85 LEU A N 1
ATOM 670 C CA . LEU A 1 85 ? 2.211 -10.499 -6.398 1.00 64.06 85 LEU A CA 1
ATOM 671 C C . LEU A 1 85 ? 0.772 -10.264 -6.892 1.00 64.06 85 LEU A C 1
ATOM 673 O O . LEU A 1 85 ? -0.060 -9.777 -6.134 1.00 64.06 85 LEU A O 1
ATOM 677 N N . ILE A 1 86 ? 0.467 -10.630 -8.144 1.00 62.06 86 ILE A N 1
ATOM 678 C CA . ILE A 1 86 ? -0.845 -10.392 -8.779 1.00 62.06 86 ILE A CA 1
ATOM 679 C C . ILE A 1 86 ? -1.854 -11.533 -8.523 1.00 62.06 86 ILE A C 1
ATOM 681 O O . ILE A 1 86 ? -3.060 -11.298 -8.503 1.00 62.06 86 ILE A O 1
ATOM 685 N N . LYS A 1 87 ? -1.406 -12.780 -8.313 1.00 56.69 87 LYS A N 1
ATOM 686 C CA . LYS A 1 87 ? -2.272 -13.972 -8.167 1.00 56.69 87 LYS A CA 1
ATOM 687 C C . LYS A 1 87 ? -2.863 -14.179 -6.765 1.00 56.69 87 LYS A C 1
ATOM 689 O O . LYS A 1 87 ? -3.235 -15.301 -6.447 1.00 56.69 87 LYS A O 1
ATOM 694 N N . MET A 1 88 ? -3.022 -13.156 -5.930 1.00 54.59 88 MET A N 1
ATOM 695 C CA . MET A 1 88 ? -3.816 -13.300 -4.695 1.00 54.59 88 MET A CA 1
ATOM 696 C C . MET A 1 88 ? -5.332 -13.312 -4.994 1.00 54.59 88 MET A C 1
ATOM 698 O O . MET A 1 88 ? -6.082 -12.487 -4.473 1.00 54.59 88 MET A O 1
ATOM 702 N N . LYS A 1 89 ? -5.759 -14.227 -5.873 1.00 46.91 89 LYS A N 1
ATOM 703 C CA . LYS A 1 89 ? -7.150 -14.629 -6.104 1.00 46.91 89 LYS A CA 1
ATOM 704 C C . LYS A 1 89 ? -7.376 -16.009 -5.514 1.00 46.91 89 LYS A C 1
ATOM 706 O O . LYS A 1 89 ? -6.515 -16.882 -5.765 1.00 46.91 89 LYS A O 1
#

pLDDT: mean 77.66, std 18.02, range [46.91, 98.19]